Protein AF-A0AAU4BHA8-F1 (afdb_monomer_lite)

Sequence (119 aa):
MGYQERRAELIAKRAAPHLEPGEQIQTGFIALTGWLIFTVPAATVVATDRAILVVGRDRAQRLPRDVRFGKPTGMYYKIELDRRYKVHRQFYPELTAADEALGEMQDRSNRPENGGSLD

Secondary structure (DSSP, 8-state):
--HHHHHHHHHHHHHGGGPPTT--EEEEEEEE-S-TTS-PPEEEEEEESSEEEEE-SS-EEEEETT-------SSEEEEESSSEEEEEGGGHHHHHHHHHHHHHHHHHHHS--------

Foldseek 3Di:
DDPVVVVQVVLCVQCVVVDDVPKAWQFWAWWFDDDDPDPTWIWIWTAILAFIWTRTDPDIDTHGLQDAQDQADDQWRWGATVHIITGGPVCRVRSVSSNVSSVVSVVVVPPPPPDDDDD

Structure (mmCIF, N/CA/C/O backbone):
data_AF-A0AAU4BHA8-F1
#
_entry.id   AF-A0AAU4BHA8-F1
#
loop_
_atom_site.group_PDB
_atom_site.id
_atom_site.type_symbol
_atom_site.label_atom_id
_atom_site.label_alt_id
_atom_site.label_comp_id
_atom_site.label_asym_id
_atom_site.label_entity_id
_atom_site.label_seq_id
_atom_site.pdbx_PDB_ins_code
_atom_site.Cartn_x
_atom_site.Cartn_y
_atom_site.Cartn_z
_atom_site.occupancy
_atom_site.B_iso_or_equiv
_atom_site.auth_seq_id
_atom_site.auth_comp_id
_atom_site.auth_asym_id
_atom_site.auth_atom_id
_atom_site.pdbx_PDB_model_num
ATOM 1 N N . MET A 1 1 ? 9.272 20.469 -0.130 1.00 60.56 1 MET A N 1
ATOM 2 C CA . MET A 1 1 ? 8.696 19.114 -0.240 1.00 60.56 1 MET A CA 1
ATOM 3 C C . MET A 1 1 ? 9.505 18.289 -1.220 1.00 60.56 1 MET A C 1
ATOM 5 O O . MET A 1 1 ? 9.533 18.610 -2.408 1.00 60.56 1 MET A O 1
ATOM 9 N N . GLY A 1 2 ? 10.174 17.251 -0.722 1.00 82.06 2 GLY A N 1
ATOM 10 C CA . GLY A 1 2 ? 10.833 16.259 -1.570 1.00 82.06 2 GLY A CA 1
ATOM 11 C C . GLY A 1 2 ? 9.820 15.364 -2.293 1.00 82.06 2 GLY A C 1
ATOM 12 O O . GLY A 1 2 ? 8.652 15.284 -1.916 1.00 82.06 2 GLY A O 1
ATOM 13 N N . TYR A 1 3 ? 10.269 14.663 -3.336 1.00 77.25 3 TYR A N 1
ATOM 14 C CA . TYR A 1 3 ? 9.440 13.712 -4.091 1.00 77.25 3 TYR A CA 1
ATOM 15 C C . TYR A 1 3 ? 8.827 12.617 -3.197 1.00 77.25 3 TYR A C 1
ATOM 17 O O . TYR A 1 3 ? 7.677 12.230 -3.396 1.00 77.25 3 TYR A O 1
ATOM 25 N N . GLN A 1 4 ? 9.569 12.165 -2.183 1.00 77.62 4 GLN A N 1
ATOM 26 C CA . GLN A 1 4 ? 9.123 11.139 -1.236 1.00 77.62 4 GLN A CA 1
ATOM 27 C C . GLN A 1 4 ? 7.972 11.614 -0.340 1.00 77.62 4 GLN A C 1
ATOM 29 O O . GLN A 1 4 ? 6.987 10.907 -0.160 1.00 77.62 4 GLN A O 1
ATOM 34 N N . GLU A 1 5 ? 8.049 12.851 0.141 1.00 83.44 5 GLU A N 1
ATOM 35 C CA . GLU A 1 5 ? 7.055 13.456 1.034 1.00 83.44 5 GLU A CA 1
ATOM 36 C C . GLU A 1 5 ? 5.693 13.597 0.337 1.00 83.44 5 GLU A C 1
ATOM 38 O O . GLU A 1 5 ? 4.664 13.170 0.856 1.00 83.44 5 GLU A O 1
ATOM 43 N N . ARG A 1 6 ? 5.698 14.067 -0.921 1.00 85.69 6 ARG A N 1
ATOM 44 C CA . ARG A 1 6 ? 4.483 14.130 -1.753 1.00 85.69 6 ARG A CA 1
ATOM 45 C C . ARG A 1 6 ? 3.871 12.755 -1.999 1.00 85.69 6 ARG A C 1
ATOM 47 O O . ARG A 1 6 ? 2.656 12.625 -2.108 1.00 85.69 6 ARG A O 1
ATOM 54 N N . ARG A 1 7 ? 4.701 11.721 -2.127 1.00 84.38 7 ARG A N 1
ATOM 55 C CA . ARG A 1 7 ? 4.220 10.353 -2.335 1.00 84.38 7 ARG A CA 1
ATOM 56 C C . ARG A 1 7 ? 3.582 9.783 -1.077 1.00 84.38 7 ARG A C 1
ATOM 58 O O . ARG A 1 7 ? 2.509 9.198 -1.193 1.00 84.38 7 ARG A O 1
ATOM 65 N N . ALA A 1 8 ? 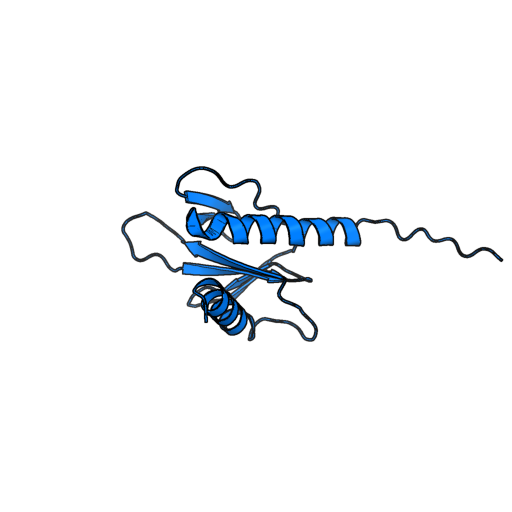4.197 9.984 0.085 1.00 85.69 8 ALA A N 1
ATOM 66 C CA . ALA A 1 8 ? 3.621 9.591 1.366 1.00 85.69 8 ALA A CA 1
ATOM 67 C C . ALA A 1 8 ? 2.260 10.269 1.595 1.00 85.69 8 ALA A C 1
ATOM 69 O O . ALA A 1 8 ? 1.290 9.593 1.927 1.00 85.69 8 ALA A O 1
ATOM 70 N N . GLU A 1 9 ? 2.148 11.568 1.300 1.00 89.44 9 GLU A N 1
ATOM 71 C CA . GLU A 1 9 ? 0.878 12.300 1.387 1.00 89.44 9 GLU A CA 1
ATOM 72 C C . GLU A 1 9 ? -0.185 11.736 0.430 1.00 89.44 9 GLU A C 1
ATOM 74 O O . GLU A 1 9 ? -1.330 11.515 0.824 1.00 89.44 9 GLU A O 1
ATOM 79 N N . LEU A 1 10 ? 0.184 11.431 -0.820 1.00 88.31 10 LEU A N 1
ATOM 80 C CA . LEU A 1 10 ? -0.731 10.812 -1.786 1.00 88.31 10 LEU A CA 1
ATOM 81 C C . LEU A 1 10 ? -1.202 9.423 -1.341 1.00 88.31 10 LEU A C 1
ATOM 83 O O . LEU A 1 10 ? -2.369 9.083 -1.540 1.00 88.31 10 LEU A O 1
ATOM 87 N N . ILE A 1 11 ? -0.308 8.623 -0.758 1.00 89.81 11 ILE A N 1
ATOM 88 C CA . ILE A 1 11 ? -0.636 7.306 -0.206 1.00 89.81 11 ILE A CA 1
ATOM 89 C C . ILE A 1 11 ? -1.605 7.463 0.964 1.00 89.81 11 ILE A C 1
ATOM 91 O O . ILE A 1 11 ? -2.669 6.845 0.952 1.00 89.81 11 ILE A O 1
ATOM 95 N N . ALA A 1 12 ? -1.284 8.334 1.922 1.00 90.56 12 ALA A N 1
ATOM 96 C CA . ALA A 1 12 ? -2.125 8.598 3.082 1.00 90.56 12 ALA A CA 1
ATOM 97 C C . ALA A 1 12 ? -3.513 9.099 2.668 1.00 90.56 12 ALA A C 1
ATOM 99 O O . ALA A 1 12 ? -4.521 8.573 3.130 1.00 90.56 12 ALA A O 1
ATOM 100 N N . LYS A 1 13 ? -3.584 10.035 1.716 1.00 92.31 13 LYS A N 1
ATOM 101 C CA . LYS A 1 13 ? -4.846 10.558 1.180 1.00 92.31 13 LYS A CA 1
ATOM 102 C C . LYS A 1 13 ? -5.713 9.472 0.537 1.00 92.31 13 LYS A C 1
ATOM 104 O O . LYS A 1 13 ? -6.931 9.510 0.676 1.00 92.31 13 LYS A O 1
ATOM 109 N N . ARG A 1 14 ? -5.105 8.519 -0.178 1.00 91.00 14 ARG A N 1
ATOM 110 C CA . ARG A 1 14 ? -5.824 7.388 -0.796 1.00 91.00 14 ARG A CA 1
ATOM 111 C C . ARG A 1 14 ? -6.268 6.347 0.226 1.00 91.00 14 ARG A C 1
ATOM 113 O O . ARG A 1 14 ? -7.313 5.739 0.038 1.00 91.00 14 ARG A O 1
ATOM 120 N N . ALA A 1 15 ? -5.483 6.138 1.277 1.00 91.62 15 ALA A N 1
ATOM 121 C CA . ALA A 1 15 ? -5.781 5.173 2.328 1.00 91.62 15 ALA A CA 1
ATOM 122 C C . ALA A 1 15 ? -6.813 5.686 3.337 1.00 91.62 15 ALA A C 1
ATOM 124 O O . ALA A 1 15 ? -7.627 4.897 3.800 1.00 91.62 15 ALA A O 1
ATOM 125 N N . ALA A 1 16 ? -6.809 6.988 3.644 1.00 91.69 16 ALA A N 1
ATOM 126 C CA . ALA A 1 16 ? -7.639 7.625 4.667 1.00 91.69 16 ALA A CA 1
ATOM 127 C C . ALA A 1 16 ? -9.116 7.173 4.709 1.00 91.69 16 ALA A C 1
ATOM 129 O O . ALA A 1 16 ? -9.578 6.846 5.799 1.00 91.69 16 ALA A O 1
ATOM 130 N N . PRO A 1 17 ? -9.865 7.086 3.589 1.00 92.38 17 PRO A N 1
ATOM 131 C CA . PRO A 1 17 ? -11.266 6.645 3.628 1.00 92.38 17 PRO A CA 1
ATOM 132 C C . PRO A 1 17 ? -11.458 5.148 3.935 1.00 92.38 17 PRO A C 1
ATOM 134 O O . PRO A 1 17 ? -12.592 4.696 4.068 1.00 92.38 17 PRO A O 1
ATOM 137 N N . HIS A 1 18 ? -10.379 4.368 4.001 1.00 93.12 18 HIS A N 1
ATOM 138 C CA . HIS A 1 18 ? -10.390 2.914 4.176 1.00 93.12 18 HIS A CA 1
ATOM 139 C C . HIS A 1 18 ? -9.684 2.452 5.459 1.00 93.12 18 HIS A C 1
ATOM 141 O O . HIS A 1 18 ? -9.587 1.245 5.690 1.00 93.12 18 HIS A O 1
ATOM 147 N N . LEU A 1 19 ? -9.181 3.391 6.265 1.00 92.81 19 LEU A N 1
ATOM 148 C CA . LEU A 1 19 ? -8.593 3.102 7.568 1.00 92.81 19 LEU A CA 1
ATOM 149 C C . LEU A 1 19 ? -9.690 2.904 8.613 1.00 92.81 19 LEU A C 1
ATOM 151 O O . LEU A 1 19 ? -10.658 3.662 8.676 1.00 92.81 19 LEU A O 1
ATOM 155 N N . GLU A 1 20 ? -9.507 1.908 9.469 1.00 92.25 20 GLU A N 1
ATOM 156 C CA . GLU A 1 20 ? -10.308 1.753 10.676 1.00 92.25 20 GLU A CA 1
ATOM 157 C C . GLU A 1 20 ? -9.893 2.781 11.746 1.00 92.25 20 GLU A C 1
ATOM 159 O O . GLU A 1 20 ? -8.752 3.256 11.755 1.00 92.25 20 GLU A O 1
ATOM 164 N N . PRO A 1 21 ? -10.774 3.118 12.706 1.00 92.06 21 PRO A N 1
ATOM 165 C CA . PRO A 1 21 ? -10.402 3.969 13.830 1.00 92.06 21 PRO A CA 1
ATOM 166 C C . PRO A 1 21 ? -9.169 3.436 14.582 1.00 92.06 21 PRO A C 1
ATOM 168 O O . PRO A 1 21 ? -9.131 2.286 15.038 1.00 92.06 21 PRO A O 1
ATOM 171 N N . GLY A 1 22 ? -8.150 4.292 14.703 1.00 91.88 22 GLY A N 1
ATOM 172 C CA . GLY A 1 22 ? -6.872 3.975 15.347 1.00 91.88 22 GLY A CA 1
ATOM 173 C C . GLY A 1 22 ? -5.901 3.140 14.503 1.00 91.88 22 GLY A C 1
ATOM 174 O O . GLY A 1 22 ? -4.867 2.737 15.027 1.00 91.88 22 GLY A O 1
ATOM 175 N N . GLU A 1 23 ? -6.216 2.865 13.236 1.00 92.38 23 GLU A N 1
ATOM 176 C CA . GLU A 1 23 ? -5.299 2.213 12.299 1.00 92.38 23 GLU A CA 1
ATOM 177 C C . GLU A 1 23 ? -4.240 3.203 11.789 1.00 92.38 23 GLU A C 1
ATOM 179 O O . GLU A 1 23 ? -4.552 4.318 11.363 1.00 92.38 23 GLU A O 1
ATOM 184 N N . GLN A 1 24 ? -2.977 2.788 11.828 1.00 91.94 24 GLN A N 1
ATOM 185 C CA . GLN A 1 24 ? -1.810 3.580 11.465 1.00 91.94 24 GLN A CA 1
ATOM 186 C C . GLN A 1 24 ? -1.140 3.021 10.212 1.00 91.94 24 GLN A C 1
ATOM 188 O O . GLN A 1 24 ? -0.822 1.834 10.110 1.00 91.94 24 GLN A O 1
ATOM 193 N N . ILE A 1 25 ? -0.887 3.911 9.255 1.00 93.75 25 ILE A N 1
ATOM 194 C CA . ILE A 1 25 ? -0.112 3.597 8.056 1.00 93.75 25 ILE A CA 1
ATOM 195 C C . ILE A 1 25 ? 1.359 3.501 8.447 1.00 93.75 25 ILE A C 1
ATOM 197 O O . ILE A 1 25 ? 1.914 4.460 8.976 1.00 93.75 25 ILE A O 1
ATOM 201 N N . GLN A 1 26 ? 1.993 2.380 8.119 1.00 92.62 26 GLN A N 1
ATOM 202 C CA . GLN A 1 26 ? 3.443 2.247 8.241 1.00 92.62 26 GLN A CA 1
ATOM 203 C C . GLN A 1 26 ? 4.129 2.757 6.982 1.00 92.62 26 GLN A C 1
ATOM 205 O O . GLN A 1 26 ? 5.055 3.560 7.035 1.00 92.62 26 GLN A O 1
ATOM 210 N N . THR A 1 27 ? 3.653 2.296 5.824 1.00 92.56 27 THR A N 1
ATOM 211 C CA . THR A 1 27 ? 4.196 2.681 4.523 1.00 92.56 27 THR A CA 1
ATOM 212 C C . THR A 1 27 ? 3.250 2.278 3.392 1.00 92.56 27 THR A C 1
ATOM 214 O O . THR A 1 27 ? 2.250 1.586 3.596 1.00 92.56 27 THR A O 1
ATOM 217 N N . GLY A 1 28 ? 3.569 2.688 2.168 1.00 92.12 28 GLY A N 1
ATOM 218 C CA . GLY A 1 28 ? 2.886 2.206 0.980 1.00 92.12 28 GLY A CA 1
ATOM 219 C C . GLY A 1 28 ? 3.670 2.440 -0.302 1.00 92.12 28 GLY A C 1
ATOM 220 O O . GLY A 1 28 ? 4.626 3.212 -0.365 1.00 92.12 28 GLY A O 1
ATOM 221 N N . PHE A 1 29 ? 3.237 1.770 -1.359 1.00 92.69 29 PHE A N 1
ATOM 222 C CA . PHE A 1 29 ? 3.871 1.824 -2.666 1.00 92.69 29 PHE A CA 1
ATOM 223 C C . PHE A 1 29 ? 2.846 1.709 -3.792 1.00 92.69 29 PHE A C 1
ATOM 225 O O . PHE A 1 29 ? 1.679 1.365 -3.593 1.00 92.69 29 PHE A O 1
ATOM 232 N N . ILE A 1 30 ? 3.282 2.040 -5.006 1.00 91.12 30 ILE A N 1
ATOM 233 C CA . ILE A 1 30 ? 2.453 1.915 -6.202 1.00 91.12 30 ILE A CA 1
ATOM 234 C C . ILE A 1 30 ? 2.770 0.598 -6.903 1.00 91.12 30 ILE A C 1
ATOM 236 O O . ILE A 1 30 ? 3.929 0.288 -7.183 1.00 91.12 30 ILE A O 1
ATOM 240 N N . ALA A 1 31 ? 1.720 -0.140 -7.238 1.00 90.19 31 ALA A N 1
ATOM 241 C CA . ALA A 1 31 ? 1.790 -1.397 -7.958 1.00 90.19 31 ALA A CA 1
ATOM 242 C C . ALA A 1 31 ? 0.925 -1.327 -9.228 1.00 90.19 31 ALA A C 1
ATOM 244 O O . ALA A 1 31 ? -0.129 -0.698 -9.250 1.00 90.19 31 ALA A O 1
ATOM 245 N N . LEU A 1 32 ? 1.375 -1.952 -10.312 1.00 87.94 32 LEU A N 1
ATOM 246 C CA . LEU A 1 32 ? 0.724 -1.909 -11.624 1.00 87.94 32 LEU A CA 1
ATOM 247 C C . LEU A 1 32 ? 0.029 -3.240 -11.927 1.00 87.94 32 LEU A C 1
ATOM 249 O O . LEU A 1 32 ? 0.595 -4.306 -11.673 1.00 87.94 32 LEU A O 1
ATOM 253 N N . THR A 1 33 ? -1.164 -3.184 -12.524 1.00 76.38 33 THR A N 1
ATOM 254 C CA . THR A 1 33 ? -1.944 -4.377 -12.908 1.00 76.38 33 THR A CA 1
ATOM 255 C C . THR A 1 33 ? -2.001 -4.579 -14.423 1.00 76.38 33 THR A C 1
ATOM 257 O O . THR A 1 33 ? -2.865 -4.014 -15.066 1.00 76.38 33 THR A O 1
ATOM 260 N N . GLY A 1 34 ? -1.135 -5.413 -15.019 1.00 64.25 34 GLY A N 1
ATOM 261 C CA . GLY A 1 34 ? -1.289 -5.870 -16.419 1.00 64.25 34 GLY A CA 1
ATOM 262 C C . GLY A 1 34 ? -0.011 -5.888 -17.279 1.00 64.25 34 GLY A C 1
ATOM 263 O O . GLY A 1 34 ? 1.104 -6.093 -16.774 1.00 64.25 34 GLY A O 1
ATOM 264 N N . TRP A 1 35 ? -0.168 -5.763 -18.606 1.00 55.66 35 TRP A N 1
ATOM 265 C CA . TRP A 1 35 ? 0.908 -5.863 -19.613 1.00 55.66 35 TRP A CA 1
ATOM 266 C C . TRP A 1 35 ? 1.470 -4.490 -20.022 1.00 55.66 35 TRP A C 1
ATOM 268 O O . TRP A 1 35 ? 0.759 -3.496 -19.993 1.00 55.66 35 TRP A O 1
ATOM 278 N N . LEU A 1 36 ? 2.763 -4.457 -20.378 1.00 52.12 36 LEU A N 1
ATOM 279 C CA . LEU A 1 36 ? 3.683 -3.297 -20.412 1.00 52.12 36 LEU A CA 1
ATOM 280 C C . LEU A 1 36 ? 3.224 -2.070 -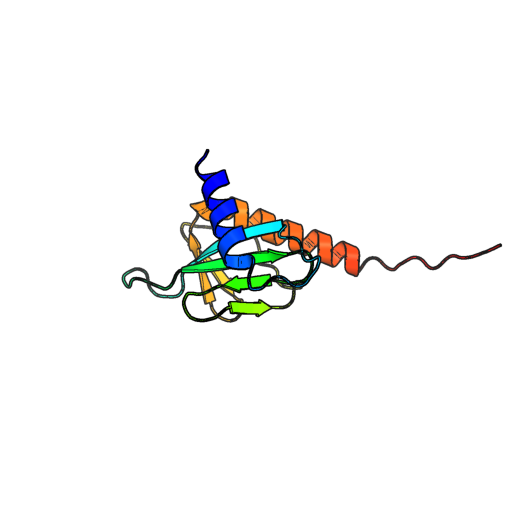21.243 1.00 52.12 36 LEU A C 1
ATOM 282 O O . LEU A 1 36 ? 3.824 -1.011 -21.123 1.00 52.12 36 LEU A O 1
ATOM 286 N N . ILE A 1 37 ? 2.192 -2.213 -22.077 1.00 51.06 37 ILE A N 1
ATOM 287 C CA . ILE A 1 37 ? 1.810 -1.283 -23.157 1.00 51.06 37 ILE A CA 1
ATOM 288 C C . ILE A 1 37 ? 0.400 -0.693 -23.026 1.00 51.06 37 ILE A C 1
ATOM 290 O O . ILE A 1 37 ? 0.085 0.264 -23.724 1.00 51.06 37 ILE A O 1
ATOM 294 N N . PHE A 1 38 ? -0.441 -1.208 -22.126 1.00 47.38 38 PHE A N 1
ATOM 295 C CA . PHE A 1 38 ? -1.739 -0.596 -21.833 1.00 47.38 38 PHE A CA 1
ATOM 296 C C . PHE A 1 38 ? -1.646 0.193 -20.534 1.00 47.38 38 PHE A C 1
ATOM 298 O O . PHE A 1 38 ? -0.925 -0.207 -19.623 1.00 47.38 38 PHE A O 1
ATOM 305 N N . THR A 1 39 ? -2.357 1.317 -20.452 1.00 50.03 39 THR A N 1
ATOM 306 C CA . THR A 1 39 ? -2.458 2.191 -19.276 1.00 50.03 39 THR A CA 1
ATOM 307 C C . THR A 1 39 ? -3.110 1.418 -18.129 1.00 50.03 39 THR A C 1
ATOM 309 O O . THR A 1 39 ? -4.315 1.468 -17.898 1.00 50.03 39 THR A O 1
ATOM 312 N N . VAL A 1 40 ? -2.304 0.600 -17.464 1.00 58.25 40 VAL A N 1
ATOM 313 C CA . VAL A 1 40 ? -2.742 -0.352 -16.455 1.00 58.25 40 VAL A CA 1
ATOM 314 C C . VAL A 1 40 ? -3.105 0.385 -15.174 1.00 58.25 40 VAL A C 1
ATOM 316 O O . VAL A 1 40 ? -2.341 1.262 -14.758 1.00 58.25 40 VAL A O 1
ATOM 319 N N . PRO A 1 41 ? -4.243 0.064 -14.527 1.00 62.12 41 PRO A N 1
ATOM 320 C CA . PRO A 1 41 ? -4.613 0.746 -13.305 1.00 62.12 41 PRO A CA 1
ATOM 321 C C . PRO A 1 41 ? -3.516 0.526 -12.263 1.00 62.12 41 PRO A C 1
ATOM 323 O O . PRO A 1 41 ? -3.169 -0.604 -11.900 1.00 62.12 41 PRO A O 1
ATOM 326 N N . ALA A 1 42 ? -2.937 1.641 -11.828 1.00 77.31 42 ALA A N 1
ATOM 327 C CA . ALA A 1 42 ? -2.035 1.682 -10.699 1.00 77.31 42 ALA A CA 1
ATOM 328 C C . ALA A 1 42 ? -2.875 1.519 -9.427 1.00 77.31 42 ALA A C 1
ATOM 330 O O . ALA A 1 42 ? -3.787 2.309 -9.184 1.00 77.31 42 ALA A O 1
ATOM 331 N N . ALA A 1 43 ? -2.578 0.494 -8.638 1.00 89.56 43 ALA A N 1
ATOM 332 C CA . ALA A 1 43 ? -3.088 0.349 -7.287 1.00 89.56 43 ALA A CA 1
ATOM 333 C C . ALA A 1 43 ? -2.075 0.933 -6.299 1.00 89.56 43 ALA A C 1
ATOM 335 O O . ALA A 1 43 ? -0.860 0.841 -6.496 1.00 89.56 43 ALA A O 1
ATOM 336 N N . THR A 1 44 ? -2.576 1.533 -5.230 1.00 93.56 44 THR A N 1
ATOM 337 C CA . THR A 1 44 ? -1.778 1.910 -4.069 1.00 93.56 44 THR A CA 1
ATOM 338 C C . THR A 1 44 ? -1.892 0.794 -3.042 1.00 93.56 44 THR A C 1
ATOM 340 O O . THR A 1 44 ? -2.980 0.539 -2.534 1.00 93.56 44 THR A O 1
ATOM 343 N N . VAL A 1 45 ? -0.780 0.118 -2.770 1.00 94.19 45 VAL A N 1
ATOM 344 C CA . VAL A 1 45 ? -0.680 -0.893 -1.715 1.00 94.19 45 VAL A CA 1
ATOM 345 C C . VAL A 1 45 ? -0.168 -0.200 -0.461 1.00 94.19 45 VAL A C 1
ATOM 347 O O . VAL A 1 45 ? 0.829 0.518 -0.524 1.00 94.19 45 VAL A O 1
ATOM 350 N N . VAL A 1 46 ? -0.853 -0.385 0.659 1.00 94.94 46 VAL A N 1
ATOM 351 C CA . VAL A 1 46 ? -0.547 0.267 1.935 1.00 94.94 46 VAL A CA 1
ATOM 352 C C . VAL A 1 46 ? -0.464 -0.795 3.012 1.00 94.94 46 VAL A C 1
ATOM 354 O O . VAL A 1 46 ? -1.411 -1.556 3.197 1.00 94.94 46 VAL A O 1
ATOM 357 N N . ALA A 1 47 ? 0.667 -0.842 3.706 1.00 94.81 47 ALA A N 1
ATOM 358 C CA . ALA A 1 47 ? 0.843 -1.666 4.889 1.00 94.81 47 ALA A CA 1
ATOM 359 C C . ALA A 1 47 ? 0.487 -0.834 6.124 1.00 94.81 47 ALA A C 1
ATOM 361 O O . ALA A 1 47 ? 1.015 0.267 6.325 1.00 94.81 47 ALA A O 1
ATOM 362 N N . THR A 1 48 ? -0.423 -1.355 6.939 1.00 94.38 48 THR A N 1
ATOM 363 C CA . THR A 1 48 ? -0.840 -0.752 8.207 1.00 94.38 48 THR A CA 1
ATOM 364 C C . THR A 1 48 ? -0.485 -1.673 9.370 1.00 94.38 48 THR A C 1
ATOM 366 O O . THR A 1 48 ? -0.030 -2.797 9.164 1.00 94.38 48 THR A O 1
ATOM 369 N N . ASP A 1 49 ? -0.720 -1.222 10.605 1.00 91.25 49 ASP A N 1
ATOM 370 C CA . ASP A 1 49 ? -0.592 -2.080 11.790 1.00 91.25 49 ASP A CA 1
ATOM 371 C C . ASP A 1 49 ? -1.600 -3.239 11.846 1.00 91.25 49 ASP A C 1
ATOM 373 O O . ASP A 1 49 ? -1.396 -4.208 12.583 1.00 91.25 49 ASP A O 1
ATOM 377 N N . ARG A 1 50 ? -2.673 -3.184 11.049 1.00 91.19 50 ARG A N 1
ATOM 378 C CA . ARG A 1 50 ? -3.782 -4.149 11.107 1.00 91.19 50 ARG A CA 1
ATOM 379 C C . ARG A 1 50 ? -3.951 -4.977 9.841 1.00 91.19 50 ARG A C 1
ATOM 381 O O . ARG A 1 50 ? -4.356 -6.134 9.936 1.00 91.19 50 ARG A O 1
ATOM 388 N N . ALA A 1 51 ? -3.659 -4.417 8.673 1.00 93.62 51 ALA A N 1
ATOM 389 C CA . ALA A 1 51 ? -3.976 -5.031 7.393 1.00 93.62 51 ALA A CA 1
ATOM 390 C C . ALA A 1 51 ? -3.085 -4.519 6.257 1.00 93.62 51 ALA A C 1
ATOM 392 O O . ALA A 1 51 ? -2.302 -3.580 6.391 1.00 93.62 51 ALA A O 1
ATOM 393 N N . ILE A 1 52 ? -3.265 -5.130 5.090 1.00 94.94 52 ILE A N 1
ATOM 394 C CA . ILE A 1 52 ? -2.788 -4.577 3.826 1.00 94.94 52 ILE A CA 1
ATOM 395 C C . ILE A 1 52 ? -3.994 -4.009 3.087 1.00 94.94 52 ILE A C 1
ATOM 397 O O . ILE A 1 52 ? -4.954 -4.726 2.798 1.00 94.94 52 ILE A O 1
ATOM 401 N N . LEU A 1 53 ? -3.950 -2.720 2.764 1.00 95.44 53 LEU A N 1
ATOM 402 C CA . LEU A 1 53 ? -4.957 -2.059 1.943 1.00 95.44 53 LEU A CA 1
ATOM 403 C C . LEU A 1 53 ? -4.470 -1.975 0.501 1.00 95.44 53 LEU A C 1
ATOM 405 O O . LEU A 1 53 ? -3.412 -1.420 0.215 1.00 95.44 53 LEU A O 1
ATOM 409 N N . VAL A 1 54 ? -5.270 -2.488 -0.424 1.00 94.50 54 VAL A N 1
ATOM 410 C CA . VAL A 1 54 ? -5.052 -2.357 -1.863 1.00 94.50 54 VAL A CA 1
ATOM 411 C C . VAL A 1 54 ? -6.099 -1.401 -2.411 1.00 94.50 54 VAL A C 1
ATOM 413 O O . VAL A 1 54 ? -7.261 -1.768 -2.576 1.00 94.50 54 VAL A O 1
ATOM 416 N N . VAL A 1 55 ? -5.695 -0.163 -2.684 1.00 93.25 55 VAL A N 1
ATOM 417 C CA . VAL A 1 55 ? -6.570 0.909 -3.169 1.00 93.25 55 VAL A CA 1
ATOM 418 C C . VAL A 1 55 ? -6.384 1.069 -4.675 1.00 93.25 55 VAL A C 1
ATOM 420 O O . VAL A 1 55 ? -5.392 1.629 -5.145 1.00 93.25 55 VAL A O 1
ATOM 423 N N . GLY A 1 56 ? -7.326 0.531 -5.446 1.00 88.62 56 GLY A N 1
ATOM 424 C CA . GLY A 1 56 ? -7.423 0.733 -6.890 1.00 88.62 56 GLY A CA 1
ATOM 425 C C . GLY A 1 56 ? -8.292 1.940 -7.248 1.00 88.62 56 GLY A C 1
ATOM 426 O O . GLY A 1 56 ? -8.764 2.669 -6.382 1.00 88.62 56 GLY A O 1
ATOM 427 N N . ARG A 1 57 ? -8.530 2.139 -8.550 1.00 80.81 57 ARG A N 1
ATOM 428 C CA . ARG A 1 57 ? -9.386 3.227 -9.054 1.00 80.81 57 ARG A CA 1
ATOM 429 C C . ARG A 1 57 ? -10.848 3.078 -8.622 1.00 80.81 57 ARG A C 1
ATOM 431 O O . ARG A 1 57 ? -11.447 4.055 -8.196 1.00 80.81 57 ARG A O 1
ATOM 438 N N . ASP A 1 58 ? -11.389 1.868 -8.746 1.00 81.00 58 ASP A N 1
ATOM 439 C CA . ASP A 1 58 ? -12.830 1.612 -8.589 1.00 81.00 58 ASP A CA 1
ATOM 440 C C . ASP A 1 58 ? -13.170 0.878 -7.285 1.00 81.00 58 ASP A C 1
ATOM 442 O O . ASP A 1 58 ? -14.333 0.772 -6.906 1.00 81.00 58 ASP A O 1
ATOM 446 N N . ARG A 1 59 ? -12.160 0.332 -6.597 1.00 86.00 59 ARG A N 1
ATOM 447 C CA . ARG A 1 59 ? -12.344 -0.446 -5.369 1.00 86.00 59 ARG A CA 1
ATOM 448 C C . ARG A 1 59 ? -11.123 -0.381 -4.465 1.00 86.00 59 ARG A C 1
ATOM 450 O O . ARG A 1 59 ? -9.992 -0.373 -4.952 1.00 86.00 59 ARG A O 1
ATOM 457 N N . ALA A 1 60 ? -11.374 -0.441 -3.163 1.00 91.12 60 ALA A N 1
ATOM 458 C CA . ALA A 1 60 ? -10.375 -0.761 -2.157 1.00 91.12 60 ALA A CA 1
ATOM 459 C C . ALA A 1 60 ? -10.643 -2.159 -1.596 1.00 91.12 60 ALA A C 1
ATOM 461 O O . ALA A 1 60 ? -11.794 -2.572 -1.451 1.00 91.12 60 ALA A O 1
ATOM 462 N N . GLN A 1 61 ? -9.579 -2.898 -1.308 1.00 92.69 61 GLN A N 1
ATOM 463 C CA . GLN A 1 61 ? -9.657 -4.215 -0.696 1.00 92.69 61 GLN A CA 1
ATOM 464 C C . GLN A 1 61 ? -8.736 -4.278 0.514 1.00 92.69 61 GLN A C 1
ATOM 466 O O . GLN A 1 61 ? -7.604 -3.804 0.466 1.00 92.69 61 GLN A O 1
ATOM 471 N N . ARG A 1 62 ? -9.235 -4.892 1.584 1.00 94.19 62 ARG A N 1
ATOM 472 C CA . ARG A 1 62 ? -8.475 -5.192 2.793 1.00 94.19 62 ARG A CA 1
ATOM 473 C C . ARG A 1 62 ? -8.029 -6.647 2.736 1.00 94.19 62 ARG A C 1
ATOM 475 O O . ARG A 1 62 ? -8.837 -7.528 2.446 1.00 94.19 62 ARG A O 1
ATOM 482 N N . LEU A 1 63 ? -6.745 -6.878 2.965 1.00 92.88 63 LEU A N 1
ATOM 483 C CA . LEU A 1 63 ? -6.114 -8.190 2.956 1.00 92.88 63 LEU A CA 1
ATOM 484 C C . LEU A 1 63 ? -5.455 -8.464 4.315 1.00 92.88 63 LEU A C 1
ATOM 486 O O . LEU A 1 63 ? -5.093 -7.512 5.016 1.00 92.88 63 LEU A O 1
ATOM 490 N N . PRO A 1 64 ? -5.280 -9.744 4.688 1.00 90.00 64 PRO A N 1
ATOM 491 C CA . PRO A 1 64 ? -4.554 -10.109 5.897 1.00 90.00 64 PRO A CA 1
ATOM 492 C C . PRO A 1 64 ? -3.139 -9.524 5.904 1.00 90.00 64 PRO A C 1
ATOM 494 O O . PRO A 1 64 ? -2.472 -9.481 4.871 1.00 90.00 64 PRO A O 1
ATOM 497 N N . ARG A 1 65 ? -2.654 -9.134 7.085 1.00 88.19 65 ARG A N 1
ATOM 498 C CA . ARG A 1 65 ? -1.273 -8.661 7.288 1.00 88.19 65 ARG A CA 1
ATOM 499 C C . ARG A 1 65 ? -0.216 -9.776 7.294 1.00 88.19 65 ARG A C 1
ATOM 501 O O . ARG A 1 65 ? 0.954 -9.499 7.519 1.00 88.19 65 ARG A O 1
ATOM 508 N N . ASP A 1 66 ? -0.618 -11.028 7.072 1.00 87.75 66 ASP A N 1
ATOM 509 C CA . ASP A 1 66 ? 0.284 -12.191 7.065 1.00 87.75 66 ASP A CA 1
ATOM 510 C C . ASP A 1 66 ? 1.118 -12.312 5.768 1.00 87.75 66 ASP A C 1
ATOM 512 O O . ASP A 1 66 ? 2.039 -13.115 5.656 1.00 87.75 66 ASP A O 1
ATOM 516 N N . VAL A 1 67 ? 0.831 -11.481 4.764 1.00 88.94 67 VAL A N 1
ATOM 517 C CA . VAL A 1 67 ? 1.518 -11.548 3.471 1.00 88.94 67 VAL A CA 1
ATOM 518 C C . VAL A 1 67 ? 2.982 -11.122 3.587 1.00 88.94 67 VAL A C 1
ATOM 520 O O . VAL A 1 67 ? 3.300 -10.088 4.172 1.00 88.94 67 VAL A O 1
ATOM 523 N N . ARG A 1 68 ? 3.857 -11.882 2.920 1.00 90.50 68 ARG A N 1
ATOM 524 C CA . ARG A 1 68 ? 5.237 -11.499 2.610 1.00 90.50 68 ARG A CA 1
ATOM 525 C C . ARG A 1 68 ? 5.391 -11.234 1.118 1.00 90.50 68 ARG A C 1
ATOM 527 O O . A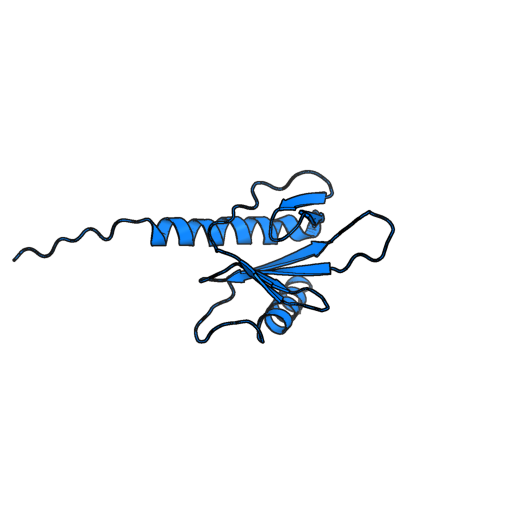RG A 1 68 ? 5.084 -12.087 0.288 1.00 90.50 68 ARG A O 1
ATOM 534 N N . PHE A 1 69 ? 5.870 -10.045 0.785 1.00 91.31 69 PHE A N 1
ATOM 535 C CA . PHE A 1 69 ? 6.233 -9.636 -0.562 1.00 91.31 69 PHE A CA 1
ATOM 536 C C . PHE A 1 69 ? 7.556 -10.255 -1.004 1.00 91.31 69 PHE A C 1
ATOM 538 O O . PHE A 1 69 ? 7.679 -10.593 -2.175 1.00 91.31 69 PHE A O 1
ATOM 545 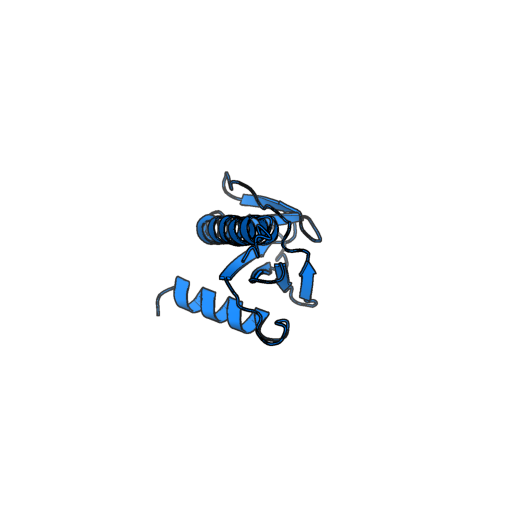N N . GLY A 1 70 ? 8.517 -10.422 -0.090 1.00 90.44 70 GLY A N 1
ATOM 546 C CA . GLY A 1 70 ? 9.840 -10.971 -0.387 1.00 90.44 70 GLY A CA 1
ATOM 547 C C . GLY A 1 70 ? 10.811 -9.975 -1.036 1.00 90.44 70 GLY A C 1
ATOM 548 O O . GLY A 1 70 ? 10.510 -8.799 -1.241 1.00 90.44 70 GLY A O 1
ATOM 549 N N . LYS A 1 71 ? 12.029 -10.446 -1.347 1.00 92.00 71 LYS A N 1
ATOM 550 C CA . LYS A 1 71 ? 13.128 -9.590 -1.825 1.00 92.00 71 LYS A CA 1
ATOM 551 C C . LYS A 1 71 ? 12.942 -9.196 -3.300 1.00 92.00 71 LYS A C 1
ATOM 553 O O . LYS A 1 71 ? 13.022 -10.072 -4.171 1.00 92.00 71 LYS A O 1
ATOM 558 N N . PRO A 1 72 ? 12.785 -7.898 -3.619 1.00 93.94 72 PRO A N 1
ATOM 559 C CA . PRO A 1 72 ? 12.567 -7.472 -4.990 1.00 93.94 72 PRO A CA 1
ATOM 560 C C . PRO A 1 72 ? 13.837 -7.590 -5.847 1.00 93.94 72 PRO A C 1
ATOM 562 O O . PRO A 1 72 ? 14.950 -7.325 -5.391 1.00 93.94 72 PRO A O 1
ATOM 565 N N . THR A 1 73 ? 13.676 -7.972 -7.118 1.00 92.62 73 THR A N 1
ATOM 566 C CA . THR A 1 73 ? 14.774 -8.128 -8.092 1.00 92.62 73 THR A CA 1
ATOM 567 C C . THR A 1 73 ? 14.363 -7.666 -9.496 1.00 92.62 73 THR A C 1
ATOM 569 O O . THR A 1 73 ? 13.183 -7.642 -9.841 1.00 92.62 73 THR A O 1
ATOM 572 N N . GLY A 1 74 ? 15.339 -7.279 -10.326 1.00 92.62 74 GLY A N 1
ATOM 573 C CA . GLY A 1 74 ? 15.107 -6.855 -11.714 1.00 92.62 74 GLY A CA 1
ATOM 574 C C . GLY A 1 74 ? 14.447 -5.475 -11.864 1.00 92.62 74 GLY A C 1
ATOM 575 O O . GLY A 1 74 ? 14.361 -4.702 -10.915 1.00 92.62 74 GLY A O 1
ATOM 576 N N . MET A 1 75 ? 13.988 -5.151 -13.080 1.00 90.00 75 MET A N 1
ATOM 577 C CA . MET A 1 75 ? 13.317 -3.874 -13.403 1.00 90.00 75 MET A CA 1
ATOM 578 C C . MET A 1 75 ? 11.896 -3.782 -12.826 1.00 90.00 75 MET A C 1
ATOM 580 O O . MET A 1 75 ? 11.457 -2.710 -12.400 1.00 90.00 75 MET A O 1
ATOM 584 N N . TYR A 1 76 ? 11.194 -4.916 -12.827 1.00 90.31 76 TYR A N 1
ATOM 585 C CA . TYR A 1 76 ? 9.877 -5.081 -12.231 1.00 90.31 76 TYR A CA 1
ATOM 586 C C . TYR A 1 76 ? 9.863 -6.342 -11.379 1.00 90.31 76 TYR A C 1
ATOM 588 O O . TYR A 1 76 ? 10.207 -7.418 -11.872 1.00 90.31 76 TYR A O 1
ATOM 596 N N . TYR A 1 77 ? 9.371 -6.214 -10.156 1.00 93.31 77 TYR A N 1
ATOM 597 C CA . TYR A 1 77 ? 9.149 -7.323 -9.246 1.00 93.31 77 TYR A CA 1
ATOM 598 C C . TYR A 1 77 ? 7.669 -7.685 -9.215 1.00 93.31 77 TYR A C 1
ATOM 600 O O . TYR A 1 77 ? 6.811 -6.807 -9.307 1.00 93.31 77 TYR A O 1
ATOM 608 N N . LYS A 1 78 ? 7.352 -8.976 -9.142 1.00 92.56 78 LYS A N 1
ATOM 609 C CA . LYS A 1 78 ? 5.967 -9.455 -9.133 1.00 92.56 78 LYS A CA 1
ATOM 610 C C . LYS A 1 78 ? 5.587 -9.838 -7.713 1.00 92.56 78 LYS A C 1
ATOM 612 O O . LYS A 1 78 ? 6.327 -10.583 -7.086 1.00 92.56 78 LYS A O 1
ATOM 617 N N . ILE A 1 79 ? 4.427 -9.375 -7.268 1.00 92.06 79 ILE A N 1
ATOM 618 C CA . ILE A 1 79 ? 3.830 -9.763 -5.987 1.00 92.06 79 ILE A CA 1
ATOM 619 C C . ILE A 1 79 ? 2.426 -10.315 -6.227 1.00 92.06 79 ILE A C 1
ATOM 621 O O . ILE A 1 79 ? 1.755 -9.911 -7.186 1.00 92.06 79 ILE A O 1
ATOM 625 N N . GLU A 1 80 ? 1.988 -11.227 -5.365 1.00 90.81 80 GLU A N 1
ATOM 626 C CA . GLU A 1 80 ? 0.642 -11.801 -5.393 1.00 90.81 80 GLU A CA 1
ATOM 627 C C . GLU A 1 80 ? -0.124 -11.367 -4.138 1.00 90.81 80 GLU A C 1
ATOM 629 O O . GLU A 1 80 ? 0.342 -11.545 -3.018 1.00 90.81 80 GLU A O 1
ATOM 634 N N . LEU A 1 81 ? -1.272 -10.724 -4.357 1.00 90.25 81 LEU A N 1
ATOM 635 C CA . LEU A 1 81 ? -2.189 -10.226 -3.329 1.00 90.25 81 LEU A CA 1
ATOM 636 C C . LEU A 1 81 ? -3.601 -10.746 -3.647 1.00 90.25 81 LEU A C 1
ATOM 638 O O . LEU A 1 81 ? -3.795 -11.950 -3.756 1.00 90.25 81 LEU A O 1
ATOM 642 N N . ASP A 1 82 ? -4.579 -9.865 -3.896 1.00 87.69 82 ASP A N 1
ATOM 643 C CA . ASP A 1 82 ? -5.863 -10.247 -4.510 1.00 87.69 82 ASP A CA 1
ATOM 644 C C . ASP A 1 82 ? -5.691 -10.706 -5.967 1.00 87.69 82 ASP A C 1
ATOM 646 O O . ASP A 1 82 ? -6.506 -11.447 -6.512 1.00 87.69 82 ASP A O 1
ATOM 650 N N . ARG A 1 83 ? -4.622 -10.230 -6.606 1.00 87.81 83 ARG A N 1
ATOM 651 C CA . ARG A 1 83 ? -4.191 -10.583 -7.955 1.00 87.81 83 ARG A CA 1
ATOM 652 C C . ARG A 1 83 ? -2.688 -10.359 -8.083 1.00 87.81 83 ARG A C 1
ATOM 654 O O . ARG A 1 83 ? -2.028 -9.885 -7.159 1.00 87.81 83 ARG A O 1
ATOM 661 N N . ARG A 1 84 ? -2.144 -10.660 -9.260 1.00 89.81 84 ARG A N 1
ATOM 662 C CA . ARG A 1 84 ? -0.736 -10.409 -9.565 1.00 89.81 84 ARG A CA 1
ATOM 663 C C . ARG A 1 84 ? -0.494 -8.943 -9.920 1.00 89.81 84 ARG A C 1
ATOM 665 O O . ARG A 1 84 ? -1.068 -8.431 -10.884 1.00 89.81 84 ARG A O 1
ATOM 672 N N . TYR A 1 85 ? 0.429 -8.310 -9.205 1.00 90.75 85 TYR A N 1
ATOM 673 C CA . TYR A 1 85 ? 0.895 -6.953 -9.480 1.00 90.75 85 TYR A CA 1
ATOM 674 C C . TYR A 1 85 ? 2.356 -6.939 -9.918 1.00 90.75 85 TYR A C 1
ATOM 676 O O . TYR A 1 85 ? 3.115 -7.876 -9.670 1.00 90.75 85 TYR A O 1
ATOM 684 N N . LYS A 1 86 ? 2.755 -5.841 -10.562 1.00 91.56 86 LYS A N 1
ATOM 685 C CA . LYS A 1 86 ? 4.149 -5.514 -10.864 1.00 91.56 86 LYS A CA 1
ATOM 686 C C . LYS A 1 86 ? 4.553 -4.239 -10.144 1.00 91.56 86 LYS A C 1
ATOM 688 O O . LYS A 1 86 ? 3.883 -3.217 -10.271 1.00 91.56 86 LYS A O 1
ATOM 693 N N . VAL A 1 87 ? 5.681 -4.281 -9.458 1.00 91.56 87 VAL A N 1
ATOM 694 C CA . VAL A 1 87 ? 6.268 -3.154 -8.740 1.00 91.56 87 VAL A CA 1
ATOM 695 C C . VAL A 1 87 ? 7.525 -2.737 -9.483 1.00 91.56 87 VAL A C 1
ATOM 697 O O . VAL A 1 87 ? 8.389 -3.560 -9.762 1.00 91.56 87 VAL A O 1
ATOM 700 N N . HIS A 1 88 ? 7.601 -1.470 -9.878 1.00 91.25 88 HIS A N 1
ATOM 701 C CA . HIS A 1 88 ? 8.778 -0.934 -10.557 1.00 91.25 88 HIS A CA 1
ATOM 702 C C . HIS A 1 88 ? 9.932 -0.745 -9.564 1.00 91.25 88 HIS A C 1
ATOM 704 O O . HIS A 1 88 ? 9.680 -0.384 -8.416 1.00 91.25 88 HIS A O 1
ATOM 710 N N . ARG A 1 89 ? 11.188 -0.886 -10.015 1.00 91.88 89 ARG A N 1
ATOM 711 C CA . ARG A 1 89 ? 12.386 -0.769 -9.157 1.00 91.88 89 ARG A CA 1
ATOM 712 C C . ARG A 1 89 ? 12.453 0.493 -8.290 1.00 91.88 89 ARG A C 1
ATOM 714 O O . ARG A 1 89 ? 13.043 0.471 -7.220 1.00 91.88 89 ARG A O 1
ATOM 721 N N . GLN A 1 90 ? 11.844 1.592 -8.745 1.00 89.56 90 GLN A N 1
ATOM 722 C CA . GLN A 1 90 ? 11.805 2.854 -7.993 1.00 89.56 90 GLN A CA 1
ATOM 723 C C . GLN A 1 90 ? 11.015 2.759 -6.679 1.00 89.56 90 GLN A C 1
ATOM 725 O O . GLN A 1 90 ? 11.155 3.634 -5.838 1.00 89.56 90 GLN A O 1
ATOM 730 N N . PHE A 1 91 ? 10.169 1.733 -6.546 1.00 90.75 91 PHE A N 1
ATOM 731 C CA . PHE A 1 91 ? 9.315 1.473 -5.390 1.00 90.75 91 PHE A CA 1
ATOM 732 C C . PHE A 1 91 ? 9.824 0.308 -4.529 1.00 90.75 91 PHE A C 1
ATOM 734 O O . PHE A 1 91 ? 9.127 -0.138 -3.623 1.00 90.75 91 PHE A O 1
ATOM 741 N N . TYR A 1 92 ? 11.002 -0.244 -4.8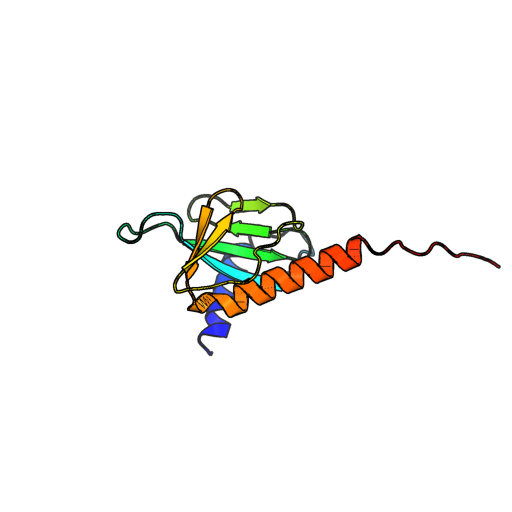38 1.00 93.75 92 TYR A N 1
ATOM 742 C CA . TYR A 1 92 ? 11.593 -1.318 -4.037 1.00 93.75 92 TYR A CA 1
ATOM 743 C C . TYR A 1 92 ? 11.925 -0.894 -2.608 1.00 93.75 92 TYR A C 1
ATOM 745 O O . TYR A 1 92 ? 11.663 -1.704 -1.728 1.00 93.75 92 TYR A O 1
ATOM 753 N N . PRO A 1 93 ? 12.435 0.325 -2.335 1.00 92.25 93 PRO A N 1
ATOM 754 C CA . PRO A 1 93 ? 12.652 0.754 -0.956 1.00 92.25 93 PRO A CA 1
ATOM 755 C C . PRO A 1 93 ? 11.371 0.684 -0.116 1.00 92.25 93 PRO A C 1
ATOM 757 O O . PRO A 1 93 ? 11.385 0.166 0.993 1.00 92.25 93 PRO A O 1
ATOM 760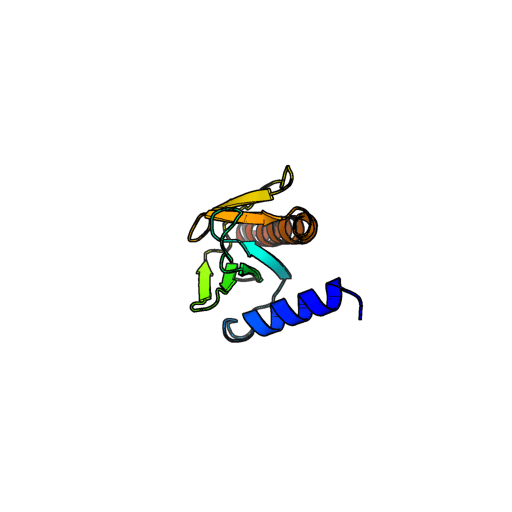 N N . GLU A 1 94 ? 10.247 1.139 -0.666 1.00 92.38 94 GLU A N 1
ATOM 761 C CA . GLU A 1 94 ? 8.956 1.146 0.017 1.00 92.38 94 GLU A CA 1
ATOM 762 C C . GLU A 1 94 ? 8.330 -0.246 0.103 1.00 92.38 94 GLU A C 1
ATOM 764 O O . GLU A 1 94 ? 7.680 -0.552 1.097 1.00 92.38 94 GLU A O 1
ATOM 769 N N . LEU A 1 95 ? 8.538 -1.100 -0.904 1.00 93.38 95 LEU A N 1
ATOM 770 C CA . LEU A 1 95 ? 8.128 -2.504 -0.843 1.00 93.38 95 LEU A CA 1
ATOM 771 C C . LEU A 1 95 ? 8.892 -3.258 0.245 1.00 93.38 95 LEU A C 1
ATOM 773 O O . LEU A 1 95 ? 8.269 -3.978 1.018 1.00 93.38 95 LEU A O 1
ATOM 777 N N . THR A 1 96 ? 10.213 -3.086 0.319 1.00 94.69 96 THR A N 1
ATOM 778 C CA . THR A 1 96 ? 11.041 -3.718 1.353 1.00 94.69 96 THR A CA 1
ATOM 779 C C . THR A 1 96 ? 10.630 -3.222 2.735 1.00 94.69 96 THR A C 1
ATOM 781 O O . THR A 1 96 ? 10.344 -4.042 3.596 1.00 94.69 96 THR A O 1
ATOM 784 N N . ALA A 1 97 ? 10.468 -1.906 2.912 1.00 92.56 97 ALA A N 1
ATOM 785 C CA . ALA A 1 97 ? 9.984 -1.341 4.171 1.00 92.56 97 ALA A CA 1
ATOM 786 C C . ALA A 1 97 ? 8.593 -1.877 4.557 1.00 92.56 97 ALA A C 1
ATOM 788 O O . ALA A 1 97 ? 8.309 -2.075 5.735 1.00 92.56 97 ALA A O 1
ATOM 789 N N . ALA A 1 98 ? 7.716 -2.125 3.577 1.00 92.38 98 ALA A N 1
ATOM 790 C CA . ALA A 1 98 ? 6.407 -2.720 3.829 1.00 92.38 98 ALA A CA 1
ATOM 791 C C . ALA A 1 98 ? 6.528 -4.178 4.288 1.00 92.38 98 ALA A C 1
ATOM 793 O O . ALA A 1 98 ? 5.844 -4.574 5.225 1.00 92.38 98 ALA A O 1
ATOM 794 N N . ASP A 1 99 ? 7.391 -4.966 3.642 1.00 93.56 99 ASP A N 1
ATOM 795 C CA . ASP A 1 99 ? 7.646 -6.366 3.996 1.00 93.56 99 ASP A CA 1
ATOM 796 C C . ASP A 1 99 ? 8.252 -6.509 5.400 1.00 93.56 99 ASP A C 1
ATOM 798 O O . ASP A 1 99 ? 7.831 -7.368 6.177 1.00 93.56 99 ASP A O 1
ATOM 802 N N . GLU A 1 100 ? 9.198 -5.628 5.736 1.00 92.19 100 GLU A N 1
ATOM 803 C CA . GLU A 1 100 ? 9.821 -5.548 7.058 1.00 92.19 100 GLU A CA 1
ATOM 804 C C . GLU A 1 100 ? 8.788 -5.182 8.127 1.00 92.19 100 GLU A C 1
ATOM 806 O O . GLU A 1 100 ? 8.623 -5.934 9.087 1.00 92.19 100 GLU A O 1
ATOM 811 N N . ALA A 1 101 ? 8.013 -4.111 7.918 1.00 91.00 101 ALA A N 1
ATOM 812 C CA . ALA A 1 101 ? 7.002 -3.664 8.876 1.00 91.00 101 ALA A CA 1
ATOM 813 C C . ALA A 1 101 ? 5.927 -4.732 9.139 1.00 91.00 101 ALA A C 1
ATOM 815 O O . ALA A 1 101 ? 5.566 -4.985 10.290 1.00 91.00 101 ALA A O 1
ATOM 816 N N . LEU A 1 102 ? 5.434 -5.395 8.085 1.00 90.38 102 LEU A N 1
ATOM 817 C CA . LEU A 1 102 ? 4.491 -6.510 8.229 1.00 90.38 102 LEU A CA 1
ATOM 818 C C . LEU A 1 102 ? 5.117 -7.662 9.017 1.00 90.38 102 LEU A C 1
ATOM 820 O O . LEU A 1 102 ? 4.449 -8.289 9.840 1.00 90.38 102 LEU A O 1
ATOM 824 N N . GLY A 1 103 ? 6.408 -7.908 8.811 1.00 88.88 103 GLY A N 1
ATOM 825 C CA . GLY A 1 103 ? 7.125 -8.934 9.536 1.00 88.88 103 GLY A CA 1
ATOM 826 C C . GLY A 1 103 ? 7.300 -8.675 11.012 1.00 88.88 103 GLY A C 1
ATOM 827 O O . GLY A 1 103 ? 7.004 -9.555 11.814 1.00 88.88 103 GLY A O 1
ATOM 828 N N . GLU A 1 104 ? 7.715 -7.468 11.377 1.00 87.50 104 GLU A N 1
ATOM 829 C CA . GLU A 1 104 ? 7.850 -7.069 12.778 1.00 87.50 104 GLU A CA 1
ATOM 830 C C . GLU A 1 104 ? 6.515 -7.183 13.533 1.00 87.50 104 GLU A C 1
ATOM 832 O O . GLU A 1 104 ? 6.476 -7.524 14.717 1.00 87.50 104 GLU A O 1
ATOM 837 N N . MET A 1 105 ? 5.396 -6.932 12.850 1.00 84.44 105 MET A N 1
ATOM 838 C CA . MET A 1 105 ? 4.054 -7.054 13.426 1.00 84.44 105 MET A CA 1
ATOM 839 C C . MET A 1 105 ? 3.599 -8.498 13.599 1.00 84.44 105 MET A C 1
ATOM 841 O O . MET A 1 105 ? 2.938 -8.812 14.595 1.00 84.44 105 MET A O 1
ATOM 845 N N . GLN A 1 106 ? 3.928 -9.365 12.641 1.00 83.50 106 GLN A N 1
ATOM 846 C CA . GLN A 1 106 ? 3.698 -10.804 12.758 1.00 83.50 106 GLN A CA 1
ATOM 847 C C . GLN A 1 106 ? 4.494 -11.365 13.936 1.00 83.50 106 GLN A C 1
ATOM 849 O O . GLN A 1 106 ? 3.909 -12.013 14.801 1.00 83.50 106 GLN A O 1
ATOM 854 N N . ASP A 1 107 ? 5.781 -11.027 14.037 1.00 83.88 107 ASP A N 1
ATOM 855 C CA . ASP A 1 107 ? 6.648 -11.432 15.148 1.00 83.88 107 ASP A CA 1
ATOM 856 C C . ASP A 1 107 ? 6.097 -10.958 16.498 1.00 83.88 107 ASP A C 1
ATOM 858 O O . ASP A 1 107 ? 6.010 -11.727 17.455 1.00 83.88 107 ASP A O 1
ATOM 862 N N . ARG A 1 108 ? 5.624 -9.705 16.571 1.00 81.19 108 ARG A N 1
ATOM 863 C CA . ARG A 1 108 ? 4.987 -9.170 17.782 1.00 81.19 108 ARG A CA 1
ATOM 864 C C . ARG A 1 108 ? 3.700 -9.909 18.145 1.00 81.19 108 ARG A C 1
ATOM 866 O O . ARG A 1 108 ? 3.449 -10.113 19.326 1.00 81.19 108 ARG A O 1
ATOM 873 N N . SER A 1 109 ? 2.894 -10.283 17.152 1.00 76.50 109 SER A N 1
ATOM 874 C CA . SER A 1 109 ? 1.635 -11.011 17.366 1.00 76.50 109 SER A CA 1
ATOM 875 C C . SER A 1 109 ? 1.868 -12.472 17.757 1.00 76.50 109 SER A C 1
ATOM 877 O O . SER A 1 109 ? 1.046 -13.052 18.455 1.00 76.50 109 SER A O 1
ATOM 879 N N . ASN A 1 110 ? 2.968 -13.067 17.288 1.00 71.00 110 ASN A N 1
ATOM 880 C CA . ASN A 1 110 ? 3.311 -14.468 17.515 1.00 71.00 110 ASN A CA 1
ATOM 881 C C . ASN A 1 110 ? 4.217 -14.677 18.737 1.00 71.00 110 ASN A C 1
ATOM 883 O O . ASN A 1 110 ? 4.478 -15.816 19.123 1.00 71.00 110 ASN A O 1
ATOM 887 N N . ARG A 1 111 ? 4.712 -13.601 19.360 1.00 67.00 111 ARG A N 1
ATOM 888 C CA . ARG A 1 111 ? 5.420 -13.693 20.634 1.00 67.00 111 ARG A CA 1
ATOM 889 C C . ARG A 1 111 ? 4.433 -14.227 21.674 1.00 67.00 111 ARG A C 1
ATOM 891 O O . ARG A 1 111 ? 3.477 -13.516 21.976 1.00 67.00 111 ARG A O 1
ATOM 898 N N . PRO A 1 112 ? 4.644 -15.432 22.243 1.00 58.53 112 PRO A N 1
ATOM 899 C CA . PRO A 1 112 ? 3.823 -15.877 23.349 1.00 58.53 112 PRO A CA 1
ATOM 900 C C . PRO A 1 112 ? 4.018 -14.857 24.465 1.00 58.53 112 PRO A C 1
ATOM 902 O O . PRO A 1 112 ? 5.134 -14.638 24.952 1.00 58.53 112 PRO A O 1
ATOM 905 N N . GLU A 1 113 ? 2.933 -14.182 24.814 1.00 58.06 113 GLU A N 1
ATOM 906 C CA . GLU A 1 113 ? 2.786 -13.517 26.091 1.00 58.06 113 GLU A CA 1
ATOM 907 C C . GLU A 1 113 ? 3.131 -14.559 27.155 1.00 58.06 113 GLU A C 1
ATOM 909 O O . GLU A 1 113 ? 2.378 -15.494 27.418 1.00 58.06 113 GLU A O 1
ATOM 914 N N . ASN A 1 114 ? 4.361 -14.474 27.669 1.00 50.97 114 ASN A N 1
ATOM 915 C CA . ASN A 1 114 ? 4.803 -15.277 28.795 1.00 50.97 114 ASN A CA 1
ATOM 916 C C . ASN A 1 114 ? 3.906 -14.876 29.967 1.00 50.97 114 ASN A C 1
ATOM 918 O O . ASN A 1 114 ? 4.158 -13.885 30.651 1.00 50.97 114 ASN A O 1
ATOM 922 N N . GLY A 1 115 ? 2.816 -15.620 30.138 1.00 59.41 115 GLY A N 1
ATOM 923 C CA . GLY A 1 115 ? 2.028 -15.626 31.351 1.00 59.41 115 GLY A CA 1
ATOM 924 C C . GLY A 1 115 ? 2.932 -16.052 32.499 1.00 59.41 115 GLY A C 1
ATOM 925 O O . GLY A 1 115 ? 3.521 -17.130 32.471 1.00 59.41 115 GLY A O 1
ATOM 926 N N . GLY A 1 116 ? 3.057 -15.179 33.489 1.00 46.50 116 GLY A N 1
ATOM 927 C CA . GLY A 1 116 ? 3.894 -15.396 34.658 1.00 46.50 116 GLY A CA 1
ATOM 928 C C . GLY A 1 116 ? 3.555 -14.411 35.762 1.00 46.50 116 GLY A C 1
ATOM 929 O O . GLY A 1 116 ? 4.420 -13.687 36.234 1.00 46.50 116 GLY A O 1
ATOM 930 N N . SER A 1 117 ? 2.275 -14.365 36.133 1.00 65.06 117 SER A N 1
ATOM 931 C CA . SER A 1 117 ? 1.888 -14.042 37.502 1.00 65.06 117 SER A CA 1
ATOM 932 C C . SER A 1 117 ? 2.467 -15.126 38.415 1.00 65.06 117 SER A C 1
ATOM 934 O O . SER A 1 117 ? 2.243 -16.309 38.163 1.00 65.06 117 SER A O 1
ATOM 936 N N . LEU A 1 118 ? 3.225 -14.727 39.432 1.00 56.62 118 LEU A N 1
ATOM 937 C CA . LEU A 1 118 ? 3.496 -15.512 40.633 1.00 56.62 118 LEU A CA 1
ATOM 938 C C . LEU A 1 118 ? 3.963 -14.538 41.720 1.00 56.62 118 LEU A C 1
ATOM 940 O O . LEU A 1 118 ? 5.010 -13.921 41.557 1.00 56.62 118 LEU A O 1
ATOM 944 N N . ASP A 1 119 ? 3.095 -14.410 42.727 1.00 55.28 119 ASP A N 1
ATOM 945 C CA . ASP A 1 119 ? 3.311 -13.996 44.126 1.00 55.28 119 ASP A CA 1
ATOM 946 C C . ASP A 1 119 ? 4.273 -12.832 44.432 1.00 55.28 119 ASP A C 1
ATOM 948 O O . ASP A 1 119 ? 5.512 -13.008 44.368 1.00 55.28 119 ASP A O 1
#

pLDDT: mean 84.74, std 12.86, range [46.5, 95.44]

Radius of gyration: 16.02 Å; chains: 1; bounding box: 28×35×67 Å